Protein AF-A0A9D1RUC2-F1 (afdb_monomer)

Organism: NCBI:txid2838590

Secondary structure (DSSP, 8-state):
-HHHHHHHHHHHHHHHHHHHHHHHHHHHHHHHHHHHHHHHHHHHHHHHHHHHHHHHHTTS--TTTHHHHHHHHHHHHHHHHHHHHHHHHHHH--SS----------------PPP-----

Solvent-accessible surface area (backbone atoms only — not comparable to full-atom values): 7236 Å² total; per-residue (Å²): 117,68,71,62,53,54,51,51,51,53,52,49,50,50,50,52,51,50,53,53,51,50,51,51,50,51,49,51,54,50,52,51,54,49,49,54,54,50,53,54,49,52,54,51,51,52,51,50,50,52,51,52,48,44,72,78,30,47,93,70,48,58,83,93,46,35,70,61,41,52,50,52,52,51,54,51,50,54,51,51,56,49,49,53,50,51,51,49,54,50,66,74,55,78,69,92,69,86,75,77,82,76,78,70,82,76,83,73,79,79,72,81,71,76,81,79,82,81,86,128

Mean predicted aligned error: 14.69 Å

Foldseek 3Di:
DVVVVVVVVVVVVVVVVVVVVVVVVVVVVVVVVVVVVVVVVVVVVVVVVVVVCCVVCLVPH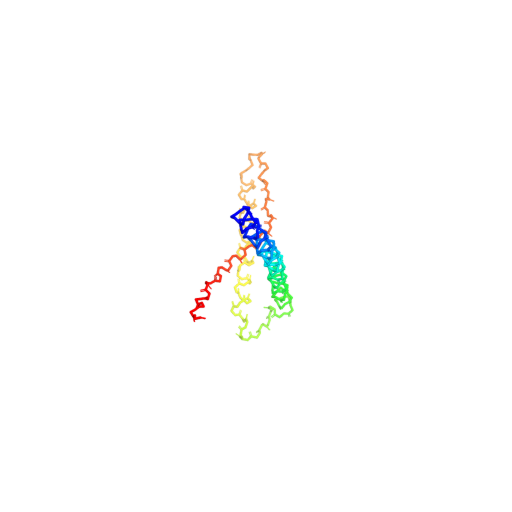DPVCVVVSVVVVVVVVVVVVVVVVVVVVCVVPPDDDPPPPPPPPPVPPPPPDDPDPPDD

Radius of gyration: 28.34 Å; Cα contacts (8 Å, |Δi|>4): 8; chains: 1; bounding box: 64×49×73 Å

Sequence (120 aa):
MAFFDEFKEKAADLAQVGMAKSKQLAEIARLNLINTGEEDTIRKAYQELGRIYYAERGNAPEPAYSALCEKITAARITIEENKDRIAQLRAEGTDGSPVRNETAAEDTVDADLPPEDGSF

Structure (mmCIF, N/CA/C/O backbone):
data_AF-A0A9D1RUC2-F1
#
_entry.id   AF-A0A9D1RUC2-F1
#
loop_
_atom_site.group_PDB
_atom_site.id
_atom_site.type_symbol
_atom_site.label_atom_id
_atom_site.label_alt_id
_atom_site.label_comp_id
_atom_site.label_asym_id
_atom_site.label_entity_id
_atom_site.label_seq_id
_atom_site.pdbx_PDB_ins_code
_atom_site.Cartn_x
_atom_site.Cartn_y
_atom_site.Cartn_z
_atom_site.occupancy
_atom_site.B_iso_or_equiv
_atom_site.auth_seq_id
_atom_site.auth_comp_id
_atom_site.auth_asym_id
_atom_site.auth_atom_id
_atom_site.pdbx_PDB_model_num
ATOM 1 N N . MET A 1 1 ? 43.960 9.167 -44.614 1.00 72.25 1 MET A N 1
ATOM 2 C CA . MET A 1 1 ? 42.495 9.356 -44.525 1.00 72.25 1 MET A CA 1
ATOM 3 C C . MET A 1 1 ? 41.816 8.290 -43.656 1.00 72.25 1 MET A C 1
ATOM 5 O O . MET A 1 1 ? 40.915 8.658 -42.927 1.00 72.25 1 MET A O 1
ATOM 9 N N . ALA A 1 2 ? 42.319 7.048 -43.587 1.00 78.88 2 ALA A N 1
ATOM 10 C CA . ALA A 1 2 ? 41.707 5.949 -42.818 1.00 78.88 2 ALA A CA 1
ATOM 11 C C . ALA A 1 2 ? 41.453 6.184 -41.304 1.00 78.88 2 ALA A C 1
ATOM 13 O O . ALA A 1 2 ? 40.450 5.716 -40.785 1.00 78.88 2 ALA A O 1
ATOM 14 N N . PHE A 1 3 ? 42.308 6.930 -40.590 1.00 79.81 3 PHE A N 1
ATOM 15 C CA . PHE A 1 3 ? 42.136 7.166 -39.141 1.00 79.81 3 PHE A CA 1
ATOM 16 C C . PHE A 1 3 ? 40.892 8.007 -38.796 1.00 79.81 3 PHE A C 1
ATOM 18 O O . PHE A 1 3 ? 40.254 7.793 -37.769 1.00 79.81 3 PHE A O 1
ATOM 25 N N . PHE A 1 4 ? 40.538 8.969 -39.655 1.00 85.81 4 PHE A N 1
ATOM 26 C CA . PHE A 1 4 ? 39.359 9.814 -39.446 1.00 85.81 4 PHE A CA 1
ATOM 27 C C . PHE A 1 4 ? 38.061 9.049 -39.737 1.00 85.81 4 PHE A C 1
ATOM 29 O O . PHE A 1 4 ? 37.076 9.223 -39.021 1.00 85.81 4 PHE A O 1
ATOM 36 N N . ASP A 1 5 ? 38.085 8.165 -40.737 1.00 87.62 5 ASP A N 1
ATOM 37 C CA . ASP A 1 5 ? 36.947 7.308 -41.076 1.00 87.62 5 ASP A CA 1
ATOM 38 C C . ASP A 1 5 ? 36.662 6.286 -39.960 1.00 87.62 5 ASP A C 1
ATOM 40 O O . ASP A 1 5 ? 35.515 6.159 -39.537 1.00 87.62 5 ASP A O 1
ATOM 44 N N . GLU A 1 6 ? 37.698 5.662 -39.384 1.00 84.94 6 GLU A N 1
ATOM 45 C CA . GLU A 1 6 ? 37.550 4.727 -38.254 1.00 84.94 6 GLU A CA 1
ATOM 46 C C . GLU A 1 6 ? 37.041 5.424 -36.975 1.00 84.94 6 GLU A C 1
ATOM 48 O O . GLU A 1 6 ? 36.229 4.876 -36.226 1.00 84.94 6 GLU A O 1
ATOM 53 N N . PHE A 1 7 ? 37.480 6.662 -36.716 1.00 86.75 7 PHE A N 1
ATOM 54 C CA . PHE A 1 7 ? 36.963 7.460 -35.600 1.00 86.75 7 PHE A CA 1
ATOM 55 C C . PHE A 1 7 ? 35.483 7.821 -35.791 1.00 86.75 7 PHE A C 1
ATOM 57 O O . PHE A 1 7 ? 34.701 7.756 -34.842 1.00 86.75 7 PHE A O 1
ATOM 64 N N . LYS A 1 8 ? 35.085 8.176 -37.018 1.00 85.75 8 LYS A N 1
ATOM 65 C CA . LYS A 1 8 ? 33.696 8.501 -37.358 1.00 85.75 8 LYS A CA 1
ATOM 66 C C . LYS A 1 8 ? 32.774 7.289 -37.219 1.00 85.75 8 LYS A C 1
ATOM 68 O O . LYS A 1 8 ? 31.670 7.444 -36.705 1.00 85.75 8 LYS A O 1
ATOM 73 N N . GLU A 1 9 ? 33.224 6.109 -37.635 1.00 89.12 9 GLU A N 1
ATOM 74 C CA . GLU A 1 9 ? 32.482 4.853 -37.483 1.00 89.12 9 GLU A CA 1
ATOM 75 C C . GLU A 1 9 ? 32.271 4.509 -36.001 1.00 89.12 9 GLU A C 1
ATOM 77 O O . GLU A 1 9 ? 31.134 4.351 -35.563 1.00 89.12 9 GLU A O 1
ATOM 82 N N . LYS A 1 10 ? 33.329 4.568 -35.179 1.00 83.81 10 LYS A N 1
ATOM 83 C CA . LYS A 1 10 ? 33.218 4.354 -33.722 1.00 83.81 10 LYS A CA 1
ATOM 84 C C . LYS A 1 10 ? 32.322 5.380 -33.029 1.00 83.81 10 LYS A C 1
ATOM 86 O O . LYS A 1 10 ? 31.591 5.036 -32.101 1.00 83.81 10 LYS A O 1
ATOM 91 N N . ALA A 1 11 ? 32.371 6.642 -33.455 1.00 85.50 11 ALA A N 1
ATOM 92 C CA . ALA A 1 11 ? 31.488 7.679 -32.931 1.00 85.50 11 ALA A CA 1
ATOM 93 C C . ALA A 1 11 ? 30.017 7.421 -33.306 1.00 85.50 11 ALA A C 1
ATOM 95 O O . ALA A 1 11 ? 29.132 7.628 -32.475 1.00 85.50 11 ALA A O 1
ATOM 96 N N . ALA A 1 12 ? 29.756 6.942 -34.527 1.00 85.00 12 ALA A N 1
ATOM 97 C CA . ALA A 1 12 ? 28.418 6.574 -34.983 1.00 85.00 12 ALA A CA 1
ATOM 98 C C . ALA A 1 12 ? 27.871 5.353 -34.226 1.00 85.00 12 ALA A C 1
ATOM 100 O O . ALA A 1 12 ? 26.739 5.404 -33.744 1.00 85.00 12 ALA A O 1
ATOM 101 N N . ASP A 1 13 ? 28.688 4.318 -34.026 1.00 85.00 13 ASP A N 1
ATOM 102 C CA . ASP A 1 13 ? 28.325 3.140 -33.233 1.00 85.00 13 ASP A CA 1
ATOM 103 C C . ASP A 1 13 ? 28.016 3.518 -31.783 1.00 85.00 13 ASP A C 1
ATOM 105 O O . ASP A 1 13 ? 26.999 3.103 -31.223 1.00 85.00 13 ASP A O 1
ATOM 109 N N . LEU A 1 14 ? 28.849 4.368 -31.174 1.00 80.88 14 LEU A N 1
ATOM 110 C CA . LEU A 1 14 ? 28.621 4.847 -29.813 1.00 80.88 14 LEU A CA 1
ATOM 111 C C . LEU A 1 14 ? 27.328 5.666 -29.713 1.00 80.88 14 LEU A C 1
ATOM 113 O O . LEU A 1 14 ? 26.575 5.504 -28.751 1.00 80.88 14 LEU A O 1
ATOM 117 N N . ALA A 1 15 ? 27.038 6.509 -30.707 1.00 82.56 15 ALA A N 1
ATOM 118 C CA . ALA A 1 15 ? 25.791 7.264 -30.768 1.00 82.56 15 ALA A CA 1
ATOM 119 C C . ALA A 1 15 ? 24.576 6.334 -30.915 1.00 82.56 15 ALA A C 1
ATOM 121 O O . ALA A 1 15 ? 23.581 6.507 -30.211 1.00 82.56 15 ALA A O 1
ATOM 122 N N . GLN A 1 16 ? 24.659 5.313 -31.771 1.00 80.75 16 GLN A N 1
ATOM 123 C CA . GLN A 1 16 ? 23.586 4.342 -31.976 1.00 80.75 16 GLN A CA 1
ATOM 124 C C . GLN A 1 16 ? 23.332 3.490 -30.725 1.00 80.75 16 GLN A C 1
ATOM 126 O O . GLN A 1 16 ? 22.181 3.321 -30.318 1.00 80.75 16 GLN A O 1
ATOM 131 N N . VAL A 1 17 ? 24.392 3.018 -30.064 1.00 84.88 17 VAL A N 1
ATOM 132 C CA . VAL A 1 17 ? 24.300 2.302 -28.782 1.00 84.88 17 VAL A CA 1
ATOM 133 C C . VAL A 1 17 ? 23.748 3.217 -27.687 1.00 84.88 17 VAL A C 1
ATOM 135 O O . VAL A 1 17 ? 22.908 2.788 -26.896 1.00 84.88 17 VAL A O 1
ATOM 138 N N . GLY A 1 18 ? 24.162 4.486 -27.656 1.00 82.31 18 GLY A N 1
ATOM 139 C CA . GLY A 1 18 ? 23.638 5.493 -26.733 1.00 82.31 18 GLY A CA 1
ATOM 140 C C . GLY A 1 18 ? 22.136 5.732 -26.912 1.00 82.31 18 GLY A C 1
ATOM 141 O O . GLY A 1 18 ? 21.403 5.765 -25.925 1.00 82.31 18 GLY A O 1
ATOM 142 N N . MET A 1 19 ? 21.663 5.816 -28.159 1.00 83.88 19 MET A N 1
ATOM 143 C CA . MET A 1 19 ? 20.236 5.945 -28.485 1.00 83.88 19 MET A CA 1
ATOM 144 C C . MET A 1 19 ? 19.427 4.692 -28.125 1.00 83.88 19 MET A C 1
ATOM 146 O O . MET A 1 19 ? 18.310 4.795 -27.621 1.00 83.88 19 MET A O 1
ATOM 150 N N . ALA A 1 20 ? 19.972 3.495 -28.356 1.00 84.56 20 ALA A N 1
ATOM 151 C CA . ALA A 1 20 ? 19.303 2.254 -27.972 1.00 84.56 20 ALA A CA 1
ATOM 152 C C . ALA A 1 20 ? 19.170 2.137 -26.443 1.00 84.56 20 ALA A C 1
ATOM 154 O O . ALA A 1 20 ? 18.085 1.846 -25.938 1.00 84.56 20 ALA A O 1
ATOM 155 N N . LYS A 1 21 ? 20.245 2.444 -25.703 1.00 86.25 21 LYS A N 1
ATOM 156 C CA . LYS A 1 21 ? 20.234 2.452 -24.233 1.00 86.25 21 LYS A CA 1
ATOM 157 C C . LYS A 1 21 ? 19.290 3.509 -23.666 1.00 86.25 21 LYS A C 1
ATOM 159 O O . LYS A 1 21 ? 18.585 3.225 -22.703 1.00 86.25 21 LYS A O 1
ATOM 164 N N . SER A 1 22 ? 19.230 4.706 -24.253 1.00 85.00 22 SER A N 1
ATOM 165 C CA . SER A 1 22 ? 18.311 5.748 -23.779 1.00 85.00 22 SER A CA 1
ATOM 166 C C . SER A 1 22 ? 16.847 5.359 -23.988 1.00 85.00 22 SER A C 1
ATOM 168 O O . SER A 1 22 ? 16.033 5.576 -23.092 1.00 85.00 22 SER A O 1
ATOM 170 N N . LYS A 1 23 ? 16.516 4.705 -25.110 1.00 88.62 23 LYS A N 1
ATOM 171 C CA . LYS A 1 23 ? 15.175 4.155 -25.347 1.00 88.62 23 LYS A CA 1
ATOM 172 C C . LYS A 1 23 ? 14.804 3.087 -24.312 1.00 88.62 23 LYS A C 1
ATOM 174 O O . LYS A 1 23 ? 13.704 3.140 -23.773 1.00 88.62 23 LYS A O 1
ATOM 179 N N . GLN A 1 24 ? 15.722 2.169 -24.001 1.00 91.25 24 GLN A N 1
ATOM 180 C CA . GLN A 1 24 ? 15.504 1.144 -22.972 1.00 91.25 24 GLN A CA 1
ATOM 181 C C . GLN A 1 24 ? 15.290 1.758 -21.585 1.00 91.25 24 GLN A C 1
ATOM 183 O O . GLN A 1 24 ? 14.354 1.381 -20.890 1.00 91.25 24 GLN A O 1
ATOM 188 N N . LEU A 1 25 ? 16.109 2.737 -21.188 1.00 92.00 25 LEU A N 1
ATOM 189 C CA . LEU A 1 25 ? 15.952 3.413 -19.897 1.00 92.00 25 LEU A CA 1
ATOM 190 C C . LEU A 1 25 ? 14.642 4.205 -19.810 1.00 92.00 25 LEU A C 1
ATOM 192 O O . LEU A 1 25 ? 14.000 4.202 -18.763 1.00 92.00 25 LEU A O 1
ATOM 196 N N . ALA A 1 26 ? 14.216 4.844 -20.903 1.00 92.50 26 ALA A N 1
ATOM 197 C CA . ALA A 1 26 ? 12.923 5.521 -20.963 1.00 92.50 26 ALA A CA 1
ATOM 198 C C . ALA A 1 26 ? 11.750 4.535 -20.828 1.00 92.50 26 ALA A C 1
ATOM 200 O O . A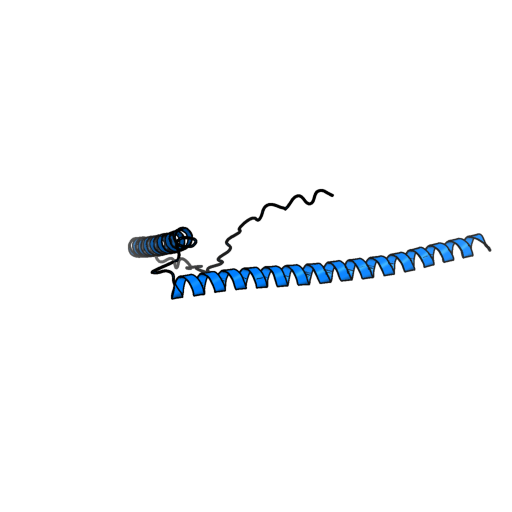LA A 1 26 ? 10.766 4.836 -20.155 1.00 92.50 26 ALA A O 1
ATOM 201 N N . GLU A 1 27 ? 11.858 3.351 -21.435 1.00 93.94 27 GLU A N 1
ATOM 202 C CA . GLU A 1 27 ? 10.855 2.294 -21.309 1.00 93.94 27 GLU A CA 1
ATOM 203 C C . GLU A 1 27 ? 10.813 1.719 -19.888 1.00 93.94 27 GLU A C 1
ATOM 205 O O . GLU A 1 27 ? 9.730 1.609 -19.321 1.00 93.94 27 GLU A O 1
ATOM 210 N N . ILE A 1 28 ? 11.968 1.473 -19.262 1.00 91.81 28 ILE A N 1
ATOM 211 C CA . ILE A 1 28 ? 12.060 1.052 -17.854 1.00 91.81 28 ILE A CA 1
ATOM 212 C C . ILE A 1 28 ? 11.434 2.102 -16.931 1.00 91.81 28 ILE A C 1
ATOM 214 O O . ILE A 1 28 ? 10.610 1.763 -16.087 1.00 91.81 28 ILE A O 1
ATOM 218 N N . ALA A 1 29 ? 11.775 3.382 -17.104 1.00 93.25 29 ALA A N 1
ATOM 219 C CA . ALA A 1 29 ? 11.209 4.457 -16.293 1.00 93.25 29 ALA A CA 1
ATOM 220 C C . ALA A 1 29 ? 9.683 4.546 -16.451 1.00 93.25 29 ALA A C 1
ATOM 222 O O . ALA A 1 29 ? 8.965 4.721 -15.468 1.00 93.25 29 ALA A O 1
ATOM 223 N N . ARG A 1 30 ? 9.178 4.375 -17.679 1.00 94.94 30 ARG A N 1
ATOM 224 C CA . ARG A 1 30 ? 7.739 4.328 -17.949 1.00 94.94 30 ARG A CA 1
ATOM 225 C C . ARG A 1 30 ? 7.072 3.134 -17.268 1.00 94.94 30 ARG A C 1
ATOM 227 O O . ARG A 1 30 ? 6.022 3.315 -16.663 1.00 94.94 30 ARG A O 1
ATOM 234 N N . LEU A 1 31 ? 7.651 1.940 -17.383 1.00 94.19 31 LEU A N 1
ATOM 235 C CA . LEU A 1 31 ? 7.116 0.727 -16.762 1.00 94.19 31 LEU A CA 1
ATOM 236 C C . LEU A 1 31 ? 7.109 0.844 -15.236 1.00 94.19 31 LEU A C 1
ATOM 238 O O . LEU A 1 31 ? 6.097 0.534 -14.623 1.00 94.19 31 LEU A O 1
ATOM 242 N N . ASN A 1 32 ? 8.172 1.381 -14.632 1.00 91.88 32 ASN A N 1
ATOM 243 C CA . ASN A 1 32 ? 8.217 1.629 -13.190 1.00 91.88 32 ASN A CA 1
ATOM 244 C C . ASN A 1 32 ? 7.130 2.612 -12.743 1.00 91.88 32 ASN A C 1
ATOM 246 O O . ASN A 1 32 ? 6.459 2.359 -11.752 1.00 91.88 32 ASN A O 1
ATOM 250 N N . LEU A 1 33 ? 6.909 3.697 -13.493 1.00 92.94 33 LEU A N 1
ATOM 251 C CA . LEU A 1 33 ? 5.839 4.647 -13.177 1.00 92.94 33 LEU A CA 1
ATOM 252 C C . LEU A 1 33 ? 4.452 3.992 -13.240 1.00 92.94 33 LEU A C 1
ATOM 254 O O . LEU A 1 33 ? 3.604 4.271 -12.396 1.00 92.94 33 LEU A O 1
ATOM 258 N N . ILE A 1 34 ? 4.222 3.129 -14.235 1.00 94.50 34 ILE A N 1
ATOM 259 C CA . ILE A 1 34 ? 2.978 2.359 -14.337 1.00 94.50 34 ILE A CA 1
ATOM 260 C C . ILE A 1 34 ? 2.852 1.418 -13.135 1.00 94.50 34 ILE A C 1
ATOM 262 O O . ILE A 1 34 ? 1.815 1.438 -12.483 1.00 94.50 34 ILE A O 1
ATOM 266 N N . ASN A 1 35 ? 3.9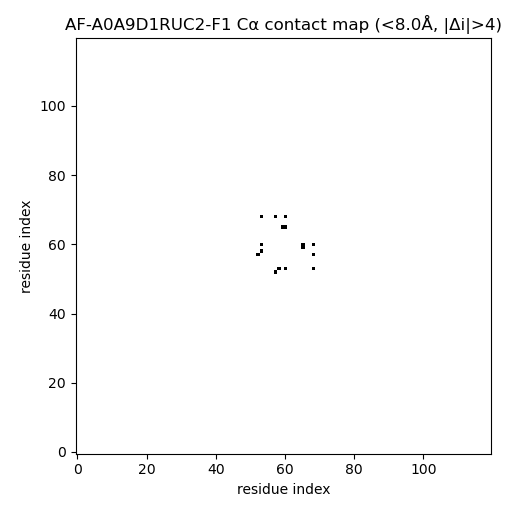04 0.667 -12.795 1.00 93.38 35 ASN A N 1
ATOM 267 C CA . ASN A 1 35 ? 3.900 -0.248 -11.652 1.00 93.38 35 ASN A CA 1
ATOM 268 C C . ASN A 1 35 ? 3.547 0.469 -10.346 1.00 93.38 35 ASN A C 1
ATOM 270 O O . ASN A 1 35 ? 2.665 0.004 -9.637 1.00 93.38 35 ASN A O 1
ATOM 274 N 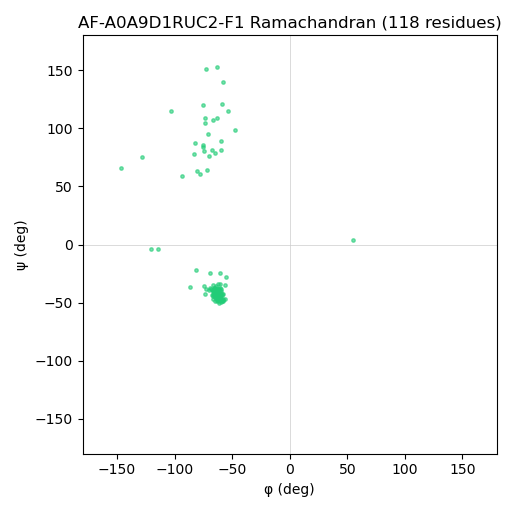N . THR A 1 36 ? 4.148 1.627 -10.060 1.00 91.81 36 THR A N 1
ATOM 275 C CA . THR A 1 36 ? 3.797 2.415 -8.867 1.00 91.81 36 THR A CA 1
ATOM 276 C C . THR A 1 36 ? 2.321 2.833 -8.869 1.00 91.81 36 THR A C 1
ATOM 278 O O . THR A 1 36 ? 1.658 2.792 -7.836 1.00 91.81 36 THR A O 1
ATOM 281 N N . GLY A 1 37 ? 1.766 3.193 -10.032 1.00 94.06 37 GLY A N 1
ATOM 282 C CA . GLY A 1 37 ? 0.336 3.491 -10.157 1.00 94.06 37 GLY A CA 1
ATOM 283 C C . GLY A 1 37 ? -0.567 2.275 -9.906 1.00 94.06 37 GLY A C 1
ATOM 284 O O . GLY A 1 37 ? -1.627 2.400 -9.285 1.00 94.06 37 GLY A O 1
ATOM 285 N N . GLU A 1 38 ? -0.150 1.093 -10.356 1.00 91.75 38 GLU A N 1
ATOM 286 C CA . GLU A 1 38 ? -0.859 -0.164 -10.096 1.00 91.75 38 GLU A CA 1
ATOM 287 C C . GLU A 1 38 ? -0.750 -0.580 -8.620 1.00 91.75 38 GLU A C 1
ATOM 289 O O . GLU A 1 38 ? -1.745 -0.985 -8.024 1.00 91.75 38 GLU A O 1
ATOM 294 N N . GLU A 1 39 ? 0.40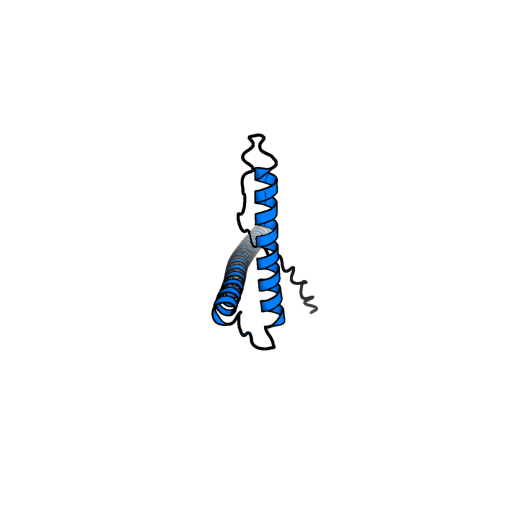9 -0.402 -7.982 1.00 90.50 39 GLU A N 1
ATOM 295 C CA . GLU A 1 39 ? 0.600 -0.626 -6.541 1.00 90.50 39 GLU A CA 1
ATOM 296 C C . GLU A 1 39 ? -0.332 0.259 -5.700 1.00 90.50 39 GLU A C 1
ATOM 298 O O . GLU A 1 39 ? -0.987 -0.225 -4.772 1.00 90.50 39 GLU A O 1
ATOM 303 N N . ASP A 1 40 ? -0.467 1.539 -6.056 1.00 92.00 40 ASP A N 1
ATOM 304 C CA . ASP A 1 40 ? -1.423 2.451 -5.422 1.00 92.00 40 ASP A CA 1
ATOM 305 C C . ASP A 1 40 ? -2.874 2.000 -5.621 1.00 92.00 40 ASP A C 1
ATOM 307 O O . ASP A 1 40 ? -3.704 2.115 -4.712 1.00 92.00 40 ASP A O 1
ATOM 311 N N . THR A 1 41 ? -3.192 1.482 -6.807 1.00 92.94 41 THR A N 1
ATOM 312 C CA . THR A 1 41 ? -4.521 0.949 -7.127 1.00 92.94 41 THR A CA 1
ATOM 313 C C . THR A 1 41 ? -4.827 -0.285 -6.280 1.00 92.94 41 THR A C 1
ATOM 315 O O . THR A 1 41 ? -5.895 -0.358 -5.669 1.00 92.94 41 THR A O 1
ATOM 318 N N . ILE A 1 42 ? -3.871 -1.208 -6.154 1.00 90.56 42 ILE A N 1
ATOM 319 C CA . ILE A 1 42 ? -3.966 -2.390 -5.290 1.00 90.56 42 ILE A CA 1
ATOM 320 C C . ILE A 1 42 ? -4.159 -1.973 -3.828 1.00 90.56 42 ILE A C 1
ATOM 322 O O . ILE A 1 42 ? -5.055 -2.489 -3.156 1.00 90.56 42 ILE A O 1
ATOM 326 N N . ARG A 1 43 ? -3.375 -1.005 -3.333 1.00 91.00 43 ARG A N 1
ATOM 327 C CA . ARG A 1 43 ? -3.491 -0.511 -1.952 1.00 91.00 43 ARG A CA 1
ATOM 328 C C . ARG A 1 43 ? -4.895 0.024 -1.671 1.00 91.00 43 ARG A C 1
ATOM 330 O O . ARG A 1 43 ? -5.502 -0.346 -0.666 1.00 91.00 43 ARG A O 1
ATOM 337 N N . LYS A 1 44 ? -5.437 0.847 -2.573 1.00 92.69 44 LYS A N 1
ATOM 338 C CA . LYS A 1 44 ? -6.803 1.387 -2.459 1.00 92.69 44 LYS A CA 1
ATOM 339 C C . LYS A 1 44 ? -7.858 0.285 -2.494 1.00 92.69 44 LYS A C 1
ATOM 341 O O . LYS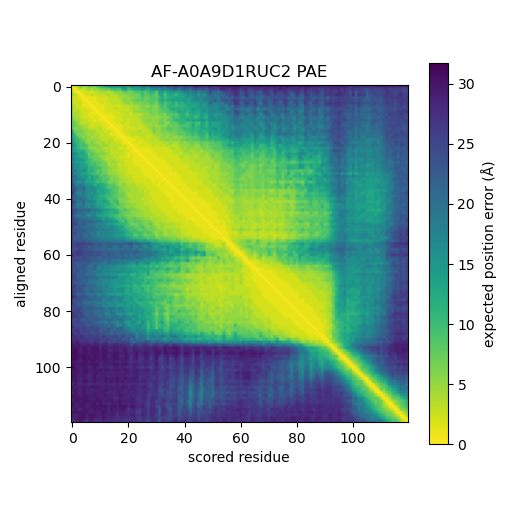 A 1 44 ? -8.767 0.300 -1.669 1.00 92.69 44 LYS A O 1
ATOM 346 N N . ALA A 1 45 ? -7.710 -0.694 -3.385 1.00 88.12 45 ALA A N 1
ATOM 347 C CA . ALA A 1 45 ? -8.627 -1.826 -3.470 1.00 88.12 45 ALA A CA 1
ATOM 348 C C . ALA A 1 45 ? -8.640 -2.655 -2.174 1.00 88.12 45 ALA A C 1
ATOM 350 O O . ALA A 1 45 ? -9.711 -3.029 -1.700 1.00 88.12 45 ALA A O 1
ATOM 351 N N . TYR A 1 46 ? -7.481 -2.894 -1.548 1.00 87.06 46 TYR A N 1
ATOM 352 C CA . TYR A 1 46 ? -7.421 -3.582 -0.254 1.00 87.06 46 TYR A CA 1
ATOM 353 C C . TYR A 1 46 ? -8.073 -2.786 0.880 1.00 87.06 46 TYR A C 1
ATOM 355 O O . TYR A 1 46 ? -8.787 -3.370 1.699 1.00 87.06 46 TYR A O 1
ATOM 363 N N . GLN A 1 47 ? -7.873 -1.467 0.924 1.00 89.00 47 GLN A N 1
ATOM 364 C CA . GLN A 1 47 ? -8.542 -0.603 1.902 1.00 89.00 47 GLN A CA 1
ATOM 365 C C . GLN A 1 47 ? -10.065 -0.640 1.730 1.00 89.00 47 GLN A C 1
ATOM 367 O O . GLN A 1 47 ? -10.803 -0.800 2.704 1.00 89.00 47 GLN A O 1
ATOM 372 N N . GLU A 1 48 ? -10.542 -0.530 0.490 1.00 89.75 48 GLU A N 1
ATOM 373 C CA . GLU A 1 48 ? -11.966 -0.583 0.177 1.00 89.75 48 GLU A CA 1
ATOM 374 C C . GLU A 1 48 ? -12.567 -1.950 0.523 1.00 89.75 48 GLU A C 1
ATOM 376 O O . GLU A 1 48 ? -13.609 -2.010 1.177 1.00 89.75 48 GLU A O 1
ATOM 381 N N . LEU A 1 49 ? -11.868 -3.042 0.198 1.00 86.50 49 LEU A N 1
ATOM 382 C CA . LEU A 1 49 ? -12.275 -4.398 0.559 1.00 86.50 49 LEU A CA 1
ATOM 383 C C . LEU A 1 49 ? -12.409 -4.562 2.077 1.00 86.50 49 LEU A C 1
ATOM 385 O O . LEU A 1 49 ? -13.435 -5.044 2.553 1.00 86.50 49 LEU A O 1
ATOM 389 N N . GLY A 1 50 ? -11.404 -4.132 2.846 1.00 87.69 50 GLY A N 1
ATOM 390 C CA . GLY A 1 50 ? -11.442 -4.192 4.308 1.00 87.69 50 GLY A CA 1
ATOM 391 C C . GLY A 1 50 ? -12.576 -3.351 4.896 1.00 87.69 50 GLY A C 1
ATOM 392 O O . GLY A 1 50 ? -13.250 -3.779 5.836 1.00 87.69 50 GLY A O 1
ATOM 393 N N . ARG A 1 51 ? -12.846 -2.181 4.307 1.00 86.88 51 ARG A N 1
ATOM 394 C CA . ARG A 1 51 ? -13.947 -1.303 4.713 1.00 86.88 51 ARG A CA 1
ATOM 395 C C . ARG A 1 51 ? -15.315 -1.928 4.442 1.00 86.88 51 ARG A C 1
ATOM 397 O O . ARG A 1 51 ? -16.165 -1.893 5.330 1.00 86.88 51 ARG A O 1
ATOM 404 N N . ILE A 1 52 ? -15.527 -2.488 3.250 1.00 88.25 52 ILE A N 1
ATOM 405 C CA . ILE A 1 52 ? -16.769 -3.188 2.889 1.00 88.25 52 ILE A CA 1
ATOM 406 C C . ILE A 1 52 ? -16.955 -4.403 3.801 1.00 88.25 52 ILE A C 1
ATOM 408 O O . ILE A 1 52 ? -18.012 -4.557 4.411 1.00 88.25 52 ILE A O 1
ATOM 412 N N . TYR A 1 53 ? -15.903 -5.206 3.985 1.00 85.06 53 TYR A N 1
ATOM 413 C CA . TYR A 1 53 ? -15.937 -6.371 4.864 1.00 85.06 53 TYR A CA 1
ATOM 414 C C . TYR A 1 53 ? -16.309 -5.990 6.300 1.00 85.06 53 TYR A C 1
ATOM 416 O O . TYR A 1 53 ? -17.220 -6.577 6.879 1.00 85.06 53 TYR A O 1
ATOM 424 N N . TYR A 1 54 ? -15.668 -4.972 6.877 1.00 85.62 54 TYR A N 1
ATOM 425 C CA . TYR A 1 54 ? -16.002 -4.512 8.224 1.00 85.62 54 TYR A CA 1
ATOM 426 C C . TYR A 1 54 ? -17.436 -3.955 8.306 1.00 85.62 54 TYR A C 1
ATOM 428 O O . TYR A 1 54 ? -18.117 -4.168 9.307 1.00 85.62 54 TYR A O 1
ATOM 436 N N . ALA A 1 55 ? -17.933 -3.278 7.267 1.00 83.00 55 ALA A N 1
ATOM 437 C CA . ALA A 1 55 ? -19.303 -2.765 7.244 1.00 83.00 55 ALA A CA 1
ATOM 438 C C . ALA A 1 55 ? -20.362 -3.884 7.224 1.00 83.00 55 ALA A C 1
ATOM 440 O O . ALA A 1 55 ? -21.379 -3.771 7.904 1.00 83.00 55 ALA A O 1
ATOM 441 N N . GLU A 1 56 ? -20.123 -4.964 6.478 1.00 81.06 56 GLU A N 1
ATOM 442 C CA . GLU A 1 56 ? -21.075 -6.074 6.337 1.00 81.06 56 GLU A CA 1
ATOM 443 C C . GLU A 1 56 ? -20.934 -7.138 7.435 1.00 81.06 56 GLU A C 1
ATOM 445 O O . GLU A 1 56 ? -21.925 -7.717 7.883 1.00 81.06 56 GLU A O 1
ATOM 450 N N . ARG A 1 57 ? -19.699 -7.417 7.865 1.00 77.50 57 ARG A N 1
ATOM 451 C CA . ARG A 1 57 ? -19.340 -8.549 8.734 1.00 77.50 57 ARG A CA 1
ATOM 452 C C . ARG A 1 57 ? -18.699 -8.135 10.054 1.00 77.50 57 ARG A C 1
ATOM 454 O O . ARG A 1 57 ? -18.475 -9.001 10.890 1.00 77.50 57 ARG A O 1
ATOM 461 N N . GLY A 1 58 ? -18.444 -6.850 10.302 1.00 73.25 58 GLY A N 1
ATOM 462 C CA . GLY A 1 58 ? -17.743 -6.390 11.510 1.00 73.25 58 GLY A CA 1
ATOM 463 C C . GLY A 1 58 ? -18.436 -6.741 12.833 1.00 73.25 58 GLY A C 1
ATOM 464 O O . GLY A 1 58 ? -17.760 -6.883 13.845 1.00 73.25 58 GLY A O 1
ATOM 465 N N . ASN A 1 59 ? -19.759 -6.952 12.825 1.00 69.50 59 ASN A N 1
ATOM 466 C CA . ASN A 1 59 ? -20.523 -7.383 14.007 1.00 69.50 59 ASN A CA 1
ATOM 467 C C . ASN A 1 59 ? -20.455 -8.898 14.276 1.00 69.50 59 ASN A C 1
ATOM 469 O O . ASN A 1 59 ? -20.726 -9.329 15.394 1.00 69.50 59 ASN A O 1
ATOM 473 N N . ALA A 1 60 ? -20.138 -9.706 13.263 1.00 76.44 60 ALA A N 1
ATOM 474 C CA . ALA A 1 60 ? -19.993 -11.157 13.377 1.00 76.44 60 ALA A CA 1
ATOM 475 C C . ALA A 1 60 ? -18.908 -11.655 12.403 1.00 76.44 60 ALA A C 1
ATOM 477 O O . ALA A 1 60 ? -19.221 -12.336 11.418 1.00 76.44 60 ALA A O 1
ATOM 478 N N . PRO A 1 61 ? -17.640 -11.269 12.633 1.00 80.94 61 PRO A N 1
ATOM 479 C CA . PRO A 1 61 ? -16.549 -11.644 11.754 1.00 80.94 61 PRO A CA 1
ATOM 480 C C . PRO A 1 61 ? -16.213 -13.123 11.927 1.00 80.94 61 PRO A C 1
ATOM 482 O O . PRO A 1 61 ? -16.357 -13.703 13.005 1.00 80.94 61 PRO A O 1
ATOM 485 N N . GLU A 1 62 ? -15.719 -13.738 10.861 1.00 83.69 62 GLU A N 1
ATOM 486 C CA . GLU A 1 62 ? -15.171 -15.089 10.939 1.00 83.69 62 GLU A CA 1
ATOM 487 C C . GLU A 1 62 ? -13.939 -15.106 11.867 1.00 83.69 62 GLU A C 1
ATOM 489 O O . GLU A 1 62 ? -13.237 -14.092 11.967 1.00 83.69 62 GLU A O 1
ATOM 494 N N . PRO A 1 63 ? -13.614 -16.240 12.524 1.00 83.31 63 PRO A N 1
ATOM 495 C CA . PRO A 1 63 ? -12.530 -16.300 13.512 1.00 83.31 63 PRO A CA 1
ATOM 496 C C . PRO A 1 63 ? -11.163 -15.832 12.994 1.00 83.31 63 PRO A C 1
ATOM 498 O O . PRO A 1 63 ? -10.355 -15.329 13.766 1.00 83.31 63 PRO A O 1
ATOM 501 N N . ALA A 1 64 ? -10.901 -15.967 11.690 1.00 84.12 64 ALA A N 1
ATOM 502 C CA . ALA A 1 64 ? -9.663 -15.503 11.064 1.00 84.12 64 ALA A CA 1
ATOM 503 C C . ALA A 1 64 ? -9.539 -13.966 11.022 1.00 84.12 64 ALA A C 1
ATOM 505 O O . ALA A 1 64 ? -8.430 -13.438 10.984 1.00 84.12 64 ALA A O 1
ATOM 506 N N . TYR A 1 65 ? -10.665 -13.248 11.052 1.00 81.19 65 TYR A N 1
ATOM 507 C CA . TYR A 1 65 ? -10.730 -11.792 10.900 1.00 81.19 65 TYR A CA 1
ATOM 508 C C . TYR A 1 65 ? -11.206 -11.068 12.167 1.00 81.19 65 TYR A C 1
ATOM 510 O O . TYR A 1 65 ? -11.212 -9.835 12.193 1.00 81.19 65 TYR A O 1
ATOM 518 N N . SER A 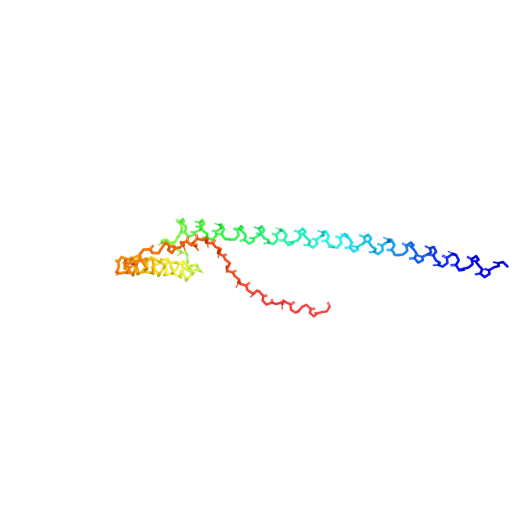1 66 ? -11.580 -11.800 13.223 1.00 82.75 66 SER A N 1
ATOM 519 C CA . SER A 1 66 ? -12.104 -11.231 14.471 1.00 82.75 66 SER A CA 1
ATOM 520 C C . SER A 1 66 ? -11.127 -10.255 15.122 1.00 82.75 66 SER A C 1
ATOM 522 O O . SER A 1 66 ? -11.498 -9.118 15.389 1.00 82.75 66 SER A O 1
ATOM 524 N N . ALA A 1 67 ? -9.855 -10.637 15.257 1.00 85.25 67 ALA A N 1
ATOM 525 C CA . ALA A 1 67 ? -8.828 -9.790 15.862 1.00 85.25 67 ALA A CA 1
ATOM 526 C C . ALA A 1 67 ? -8.591 -8.482 15.082 1.00 85.25 67 ALA A C 1
ATOM 528 O O . ALA A 1 67 ? -8.289 -7.449 15.677 1.00 85.25 67 ALA A O 1
ATOM 529 N N . LEU A 1 68 ? -8.716 -8.506 13.749 1.00 85.94 68 LEU A N 1
ATOM 530 C CA . LEU A 1 68 ? -8.596 -7.299 12.925 1.00 85.94 68 LEU A CA 1
ATOM 531 C C . LEU A 1 68 ? -9.828 -6.402 13.076 1.00 85.94 68 LEU A C 1
ATOM 533 O O . LEU A 1 68 ? -9.680 -5.194 13.243 1.00 85.94 68 LEU A O 1
ATOM 537 N N . CYS A 1 69 ? -11.030 -6.983 13.087 1.00 86.12 69 CYS A N 1
ATOM 538 C CA . CYS A 1 69 ? -12.261 -6.226 13.308 1.00 86.12 69 CYS A CA 1
ATOM 539 C C . CYS A 1 69 ? -12.287 -5.598 14.708 1.00 86.12 69 CYS A C 1
ATOM 541 O O . CYS A 1 69 ? -12.571 -4.413 14.830 1.00 86.12 69 CYS A O 1
ATOM 543 N N . GLU A 1 70 ? -11.906 -6.333 15.754 1.00 86.31 70 GLU A N 1
ATOM 544 C CA . GLU A 1 70 ? -11.811 -5.809 17.123 1.00 86.31 70 GLU A CA 1
ATOM 545 C C . GLU A 1 70 ? -10.834 -4.633 17.228 1.00 86.31 70 GLU A C 1
ATOM 547 O O . GLU A 1 70 ? -11.162 -3.622 17.848 1.00 86.31 70 GLU A O 1
ATOM 552 N N . LYS A 1 71 ? -9.667 -4.716 16.573 1.00 89.56 71 LYS A N 1
ATOM 553 C CA . LYS A 1 71 ? -8.713 -3.597 16.502 1.00 89.56 71 LYS A CA 1
ATOM 554 C C . LYS A 1 71 ? -9.323 -2.365 15.835 1.00 89.56 71 LYS A C 1
ATOM 556 O O . LYS A 1 71 ? -9.149 -1.261 16.348 1.00 89.56 71 LYS A O 1
ATOM 561 N N . ILE A 1 72 ? -10.047 -2.542 14.727 1.00 87.12 72 ILE A N 1
ATOM 562 C CA . ILE A 1 72 ? -10.740 -1.442 14.039 1.00 87.12 72 ILE A CA 1
ATOM 563 C C . ILE A 1 72 ? -11.799 -0.827 14.963 1.00 87.12 72 ILE A C 1
ATOM 565 O O . ILE A 1 72 ? -11.853 0.396 15.098 1.00 87.12 72 ILE A O 1
ATOM 569 N N . THR A 1 73 ? -12.606 -1.645 15.642 1.00 86.12 73 THR A N 1
ATOM 570 C CA . THR A 1 73 ? -13.614 -1.172 16.603 1.00 86.12 73 THR A CA 1
ATOM 571 C C . THR A 1 73 ? -12.975 -0.380 17.740 1.00 86.12 73 THR A C 1
ATOM 573 O O . THR A 1 73 ? -13.407 0.735 18.027 1.00 86.12 73 THR A O 1
ATOM 576 N N . ALA A 1 74 ? -11.924 -0.922 18.360 1.00 89.12 74 ALA A N 1
ATOM 577 C CA . ALA A 1 74 ? -11.216 -0.274 19.458 1.00 89.12 74 ALA A CA 1
ATOM 578 C C . ALA A 1 74 ? -10.621 1.074 19.026 1.00 89.12 74 ALA A C 1
ATOM 580 O O . ALA A 1 74 ? -10.832 2.081 19.696 1.00 89.12 74 ALA A O 1
ATOM 581 N N . ALA A 1 75 ? -9.961 1.122 17.863 1.00 89.69 75 ALA A N 1
ATOM 582 C CA . ALA A 1 75 ? -9.425 2.363 17.312 1.00 89.69 75 ALA A CA 1
ATOM 583 C C . ALA A 1 75 ? -10.526 3.406 17.060 1.00 89.69 75 ALA A C 1
ATOM 585 O O . ALA A 1 75 ? -10.334 4.585 17.353 1.00 89.69 75 ALA A O 1
ATOM 586 N N . ARG A 1 76 ? -11.702 2.988 16.569 1.00 86.25 76 ARG A N 1
ATOM 587 C CA . ARG A 1 76 ? -12.847 3.891 16.371 1.00 86.25 76 ARG A CA 1
ATOM 588 C C . ARG A 1 76 ? -13.363 4.477 17.684 1.00 86.25 76 ARG A C 1
ATOM 590 O O . ARG A 1 76 ? -13.623 5.676 17.714 1.00 86.25 76 ARG A O 1
ATOM 597 N N . ILE A 1 77 ? -13.457 3.668 18.741 1.00 90.31 77 ILE A N 1
ATOM 598 C CA . ILE A 1 77 ? -13.843 4.135 20.082 1.00 90.31 77 ILE A CA 1
ATOM 599 C C . ILE A 1 77 ? -12.819 5.155 20.591 1.00 90.31 77 ILE A C 1
ATOM 601 O O . ILE A 1 77 ? -13.192 6.262 20.962 1.00 90.31 77 ILE A O 1
ATOM 605 N N . THR A 1 78 ? -11.522 4.848 20.512 1.00 91.00 78 THR A N 1
ATOM 606 C CA . THR A 1 78 ? -10.463 5.780 20.932 1.00 91.00 78 THR A CA 1
ATOM 607 C C . THR A 1 78 ? -10.481 7.091 20.138 1.00 91.00 78 THR A C 1
ATOM 609 O O . THR A 1 78 ? -10.240 8.157 20.701 1.00 91.00 78 THR A O 1
ATOM 612 N N . ILE A 1 79 ? -10.775 7.056 18.832 1.00 91.81 79 ILE A N 1
ATOM 613 C CA . ILE A 1 79 ? -10.936 8.275 18.022 1.00 91.81 79 ILE A CA 1
ATOM 614 C C . ILE A 1 79 ? -12.105 9.120 18.536 1.00 91.81 79 ILE A C 1
ATOM 616 O O . ILE A 1 79 ? -11.982 10.343 18.590 1.00 91.81 79 ILE A O 1
ATOM 620 N N . GLU A 1 80 ? -13.228 8.496 18.884 1.00 90.00 80 GLU A N 1
ATOM 621 C CA . GLU A 1 80 ? -14.404 9.183 19.421 1.00 90.00 80 GLU A CA 1
ATOM 622 C C . GLU A 1 80 ? -14.103 9.815 20.786 1.00 90.00 80 GLU A C 1
ATOM 624 O O . GLU A 1 80 ? -14.266 11.023 20.943 1.00 90.00 80 GLU A O 1
ATOM 629 N N . GLU A 1 81 ? -13.503 9.060 21.707 1.00 91.25 81 GLU A N 1
ATOM 630 C CA . GLU A 1 81 ? -13.060 9.564 23.014 1.00 91.25 81 GLU A CA 1
ATOM 631 C C . GLU A 1 81 ? -12.072 10.736 22.882 1.00 91.25 81 GLU A C 1
ATOM 633 O O . GLU A 1 81 ? -12.178 11.748 23.582 1.00 91.25 81 GLU A O 1
ATOM 638 N N . ASN A 1 82 ? -11.116 10.638 21.953 1.00 91.12 82 ASN A N 1
ATOM 639 C CA . ASN A 1 82 ? -10.161 11.712 21.692 1.00 91.12 82 ASN A CA 1
ATOM 640 C C . ASN A 1 82 ? -10.842 12.952 21.103 1.00 91.12 82 ASN A C 1
ATOM 642 O O . ASN A 1 82 ? -10.494 14.072 21.481 1.00 91.12 82 ASN A O 1
ATOM 646 N N . LYS A 1 83 ? -11.812 12.783 20.198 1.00 90.38 83 LYS A N 1
ATOM 647 C CA . LYS A 1 83 ? -12.594 13.898 19.643 1.00 90.38 83 LYS A CA 1
ATOM 648 C C . LYS A 1 83 ? -13.407 14.599 20.723 1.00 90.38 83 LYS A C 1
ATOM 650 O O . LYS A 1 83 ? -13.388 15.829 20.770 1.00 90.38 83 LYS A O 1
ATOM 655 N N . ASP A 1 84 ? -14.041 13.843 21.610 1.00 90.19 84 ASP A N 1
ATOM 656 C CA . ASP A 1 84 ? -14.805 14.389 22.731 1.00 90.19 84 ASP A CA 1
ATOM 657 C C . ASP A 1 84 ? -13.900 15.158 23.692 1.00 90.19 84 ASP A C 1
ATOM 659 O O . ASP A 1 84 ? -14.209 16.288 24.078 1.00 90.19 84 ASP A O 1
ATOM 663 N N . ARG A 1 85 ? -12.723 14.610 24.010 1.00 89.00 85 ARG A N 1
ATOM 664 C CA . ARG A 1 85 ? -11.726 15.297 24.837 1.00 89.00 85 ARG A CA 1
ATOM 665 C C . ARG A 1 85 ? -11.206 16.574 24.176 1.00 89.00 85 ARG A C 1
ATOM 667 O O . ARG A 1 85 ? -11.059 17.590 24.850 1.00 89.00 85 ARG A O 1
ATOM 674 N N . ILE A 1 86 ? -10.956 16.555 22.865 1.00 91.19 86 ILE A N 1
ATOM 675 C CA . ILE A 1 86 ? -10.591 17.758 22.102 1.00 91.19 86 ILE A CA 1
ATOM 676 C C . ILE A 1 86 ? -11.720 18.795 22.176 1.00 91.19 86 ILE A C 1
ATOM 678 O O . ILE A 1 86 ? -11.441 19.974 22.380 1.00 91.19 86 ILE A O 1
ATOM 682 N N . ALA A 1 87 ? -12.983 18.388 22.032 1.00 88.25 87 ALA A N 1
ATOM 683 C CA . ALA A 1 87 ? -14.127 19.292 22.111 1.00 88.25 87 ALA A CA 1
ATOM 684 C C . ALA A 1 87 ? -14.279 19.919 23.509 1.00 88.25 87 ALA A C 1
ATOM 686 O O . ALA A 1 87 ? -14.503 21.125 23.611 1.00 88.25 87 ALA A O 1
ATOM 687 N N . GLN A 1 88 ? -14.085 19.136 24.574 1.00 84.62 88 GLN A N 1
ATOM 688 C CA . GLN A 1 88 ? -14.083 19.625 25.957 1.00 84.62 88 GLN A CA 1
ATOM 689 C C . GLN A 1 88 ? -12.960 20.643 26.188 1.00 84.62 88 GLN A C 1
ATOM 691 O O . GLN A 1 88 ? -13.233 21.763 26.611 1.00 84.62 88 GLN A O 1
ATOM 696 N N . LEU A 1 89 ? -11.723 20.318 25.794 1.00 86.19 89 LEU A N 1
ATOM 697 C CA . LEU A 1 89 ? -10.581 21.235 25.911 1.00 86.19 89 LEU A CA 1
ATOM 698 C C . LEU A 1 89 ? -10.785 22.535 25.117 1.00 86.19 89 LEU A C 1
ATOM 700 O O . LEU A 1 89 ? -10.350 23.601 25.545 1.00 86.19 89 LEU A O 1
ATOM 704 N N . ARG A 1 90 ? -11.468 22.470 23.967 1.00 83.44 90 ARG A N 1
ATOM 705 C CA . ARG A 1 90 ? -11.849 23.654 23.180 1.00 83.44 90 ARG A CA 1
ATOM 706 C C . ARG A 1 90 ? -12.897 24.519 23.872 1.00 83.44 90 ARG A C 1
ATOM 708 O O . ARG A 1 90 ? -12.827 25.736 23.757 1.00 83.44 90 ARG A O 1
ATOM 715 N N . ALA A 1 91 ? -13.862 23.906 24.552 1.00 78.19 91 ALA A N 1
ATOM 716 C CA . ALA A 1 91 ? -14.902 24.622 25.286 1.00 78.19 91 ALA A CA 1
ATOM 717 C C . ALA A 1 91 ? -14.354 25.263 26.573 1.00 78.19 91 ALA A C 1
ATOM 719 O O . ALA A 1 91 ? -14.707 26.395 26.899 1.00 78.19 91 ALA A O 1
ATOM 720 N N . GLU A 1 92 ? -13.452 24.566 27.269 1.00 75.19 92 GLU A N 1
ATOM 721 C CA . GLU A 1 92 ? -12.748 25.060 28.458 1.00 75.19 92 GLU A CA 1
ATOM 722 C C . GLU A 1 92 ? -11.750 26.180 28.111 1.00 75.19 92 GLU A C 1
ATOM 724 O O . GLU A 1 92 ? -11.624 27.157 28.847 1.00 75.19 92 GLU A O 1
ATOM 729 N N . GLY A 1 93 ? -11.079 26.075 26.961 1.00 61.81 93 GLY A N 1
ATOM 730 C CA . GLY A 1 93 ? -10.138 27.059 26.431 1.00 61.81 93 GLY A CA 1
ATOM 731 C C . GLY A 1 93 ? -10.780 28.062 25.474 1.00 61.81 93 GLY A C 1
ATOM 732 O O . GLY A 1 93 ? -10.353 28.173 24.324 1.00 61.81 93 GLY A O 1
ATOM 733 N N . THR A 1 94 ? -11.789 28.815 25.920 1.00 52.09 94 THR A N 1
ATOM 734 C CA . THR A 1 94 ? -12.267 29.976 25.149 1.00 52.09 94 THR A CA 1
ATOM 735 C C . THR A 1 94 ? -11.271 31.135 25.279 1.00 52.09 94 THR A C 1
ATOM 737 O O . THR A 1 94 ? -11.484 32.070 26.043 1.00 52.09 94 THR A O 1
ATOM 740 N N . ASP A 1 95 ? -10.195 31.076 24.493 1.00 50.03 95 ASP A N 1
ATOM 741 C CA . ASP A 1 95 ? -9.481 32.260 24.005 1.00 50.03 95 ASP A CA 1
ATOM 742 C C . ASP A 1 95 ? -9.332 32.162 22.476 1.00 50.03 95 ASP A C 1
ATOM 744 O O . ASP A 1 95 ? -8.308 31.750 21.927 1.00 50.03 95 ASP A O 1
ATOM 748 N N . GLY A 1 96 ? -10.454 32.420 21.793 1.00 51.69 96 GLY A N 1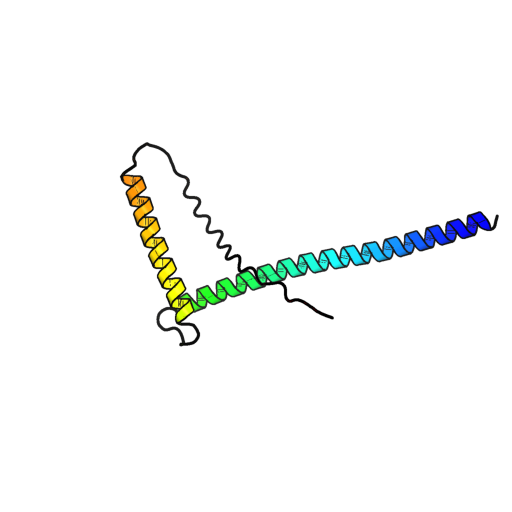
ATOM 749 C CA . GLY A 1 96 ? -10.550 33.053 20.468 1.00 51.69 96 GLY A CA 1
ATOM 750 C C . GLY A 1 96 ? -9.785 32.498 19.258 1.00 51.69 96 GLY A C 1
ATOM 751 O O . GLY A 1 96 ? -9.853 33.114 18.197 1.00 51.69 96 GLY A O 1
ATOM 752 N N . SER A 1 97 ? -9.072 31.379 19.351 1.00 49.66 97 SER A N 1
ATOM 753 C CA . SER A 1 97 ? -8.178 30.920 18.282 1.00 49.66 97 SER A CA 1
ATOM 754 C C . SER A 1 97 ? -8.818 29.776 17.487 1.00 49.66 97 SER A C 1
ATOM 756 O O . SER A 1 97 ? -9.021 28.695 18.047 1.00 49.66 97 SER A O 1
ATOM 758 N N . PRO A 1 98 ? -9.128 29.944 16.185 1.00 48.97 98 PRO A N 1
ATOM 759 C CA . PRO A 1 98 ? -9.634 28.854 15.364 1.00 48.97 98 PRO A CA 1
ATOM 760 C C . PRO A 1 98 ? -8.495 27.865 15.123 1.00 48.97 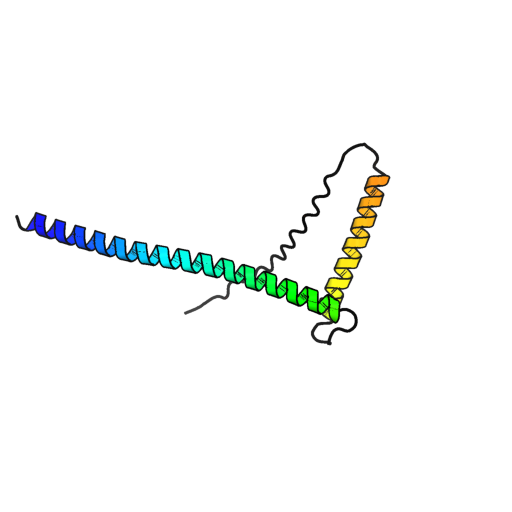98 PRO A C 1
ATOM 762 O O . PRO A 1 98 ? -7.685 28.022 14.210 1.00 48.97 98 PRO A O 1
ATOM 765 N N . VAL A 1 99 ? -8.412 26.828 15.950 1.00 56.44 99 VAL A N 1
ATOM 766 C CA . VAL A 1 99 ? -7.559 25.682 15.648 1.00 56.44 99 VAL A CA 1
ATOM 767 C C . VAL A 1 99 ? -8.173 25.007 14.431 1.00 56.44 99 VAL A C 1
ATOM 769 O O . VAL A 1 99 ? -9.245 24.402 14.511 1.00 56.44 99 VAL A O 1
ATOM 772 N N . ARG A 1 100 ? -7.504 25.162 13.289 1.00 55.00 100 ARG A N 1
ATOM 773 C CA . ARG A 1 100 ? -7.845 24.458 12.059 1.00 55.00 100 ARG A CA 1
ATOM 774 C C . ARG A 1 100 ? -7.897 22.969 12.368 1.00 55.00 100 ARG A C 1
ATOM 776 O O . ARG A 1 100 ? -6.900 22.368 12.753 1.00 55.00 100 ARG A O 1
ATOM 783 N N . ASN A 1 101 ? -9.088 22.397 12.247 1.00 53.44 101 ASN A N 1
ATOM 784 C CA . ASN A 1 101 ? -9.258 20.960 12.260 1.00 53.44 101 ASN A CA 1
ATOM 785 C C . ASN A 1 101 ? -8.785 20.434 10.902 1.00 53.44 101 ASN A C 1
ATOM 787 O O . ASN A 1 101 ? -9.584 20.257 9.987 1.00 53.44 101 ASN A O 1
ATOM 791 N N . GLU A 1 102 ? -7.481 20.227 10.757 1.00 52.62 102 GLU A N 1
ATOM 792 C CA . GLU A 1 102 ? -6.918 19.449 9.656 1.00 52.62 102 GLU A CA 1
ATOM 793 C C . GLU A 1 102 ? -7.108 17.960 9.971 1.00 52.62 102 GLU A C 1
ATOM 795 O O . GLU A 1 102 ? -6.165 17.192 10.076 1.00 52.62 102 GLU A O 1
ATOM 800 N N . THR A 1 103 ? -8.361 17.517 10.110 1.00 47.00 103 THR A N 1
ATOM 801 C CA . THR A 1 103 ? -8.691 16.116 9.831 1.00 47.00 103 THR A CA 1
ATOM 802 C C . THR A 1 103 ? -8.832 15.973 8.322 1.00 47.00 103 THR A C 1
ATOM 804 O O . THR A 1 103 ? -9.916 15.696 7.810 1.00 47.00 103 THR A O 1
ATOM 807 N N . ALA A 1 104 ? -7.737 16.208 7.602 1.00 42.28 104 ALA A N 1
ATOM 808 C CA . ALA A 1 104 ? -7.492 15.439 6.403 1.00 42.28 104 ALA A CA 1
ATOM 809 C C . ALA A 1 104 ? -7.084 14.065 6.930 1.00 42.28 104 ALA A C 1
ATOM 811 O O . ALA A 1 104 ? -6.019 13.909 7.520 1.00 42.28 104 ALA A O 1
ATOM 812 N N . ALA A 1 105 ? -7.995 13.099 6.841 1.00 46.78 105 ALA A N 1
ATOM 813 C CA . ALA A 1 105 ? -7.645 11.702 7.008 1.00 46.78 105 ALA A CA 1
ATOM 814 C C . ALA A 1 105 ? -6.704 11.327 5.855 1.00 46.78 105 ALA A C 1
ATOM 816 O O . ALA A 1 105 ? -7.131 10.763 4.852 1.00 46.78 105 ALA A O 1
ATOM 817 N N . GLU A 1 106 ? -5.436 11.707 5.964 1.00 41.84 106 GLU A N 1
ATOM 818 C CA . GLU A 1 106 ? -4.365 11.009 5.278 1.00 41.84 106 GLU A CA 1
ATOM 819 C C . GLU A 1 106 ? -4.170 9.721 6.076 1.00 41.84 106 GLU A C 1
ATOM 821 O O . GLU A 1 106 ? -3.426 9.656 7.049 1.00 41.84 106 GLU A O 1
ATOM 826 N N . ASP A 1 107 ? -4.974 8.716 5.723 1.00 44.69 107 ASP A N 1
ATOM 827 C CA . ASP A 1 107 ? -4.855 7.341 6.200 1.00 44.69 107 ASP A CA 1
ATOM 828 C C . ASP A 1 107 ? -3.619 6.717 5.534 1.00 44.69 107 ASP A C 1
ATOM 830 O O . ASP A 1 107 ? -3.699 5.834 4.680 1.00 44.69 107 ASP A O 1
ATOM 834 N N . THR A 1 108 ? -2.445 7.265 5.851 1.00 46.28 108 THR A N 1
ATOM 835 C CA . THR A 1 108 ? -1.160 6.662 5.521 1.00 46.28 108 THR A CA 1
ATOM 836 C C . THR A 1 108 ? -0.867 5.636 6.602 1.00 46.28 108 THR A C 1
ATOM 838 O O . THR A 1 108 ? -0.079 5.860 7.521 1.00 46.28 108 THR A O 1
ATOM 841 N N . VAL A 1 109 ? -1.524 4.480 6.503 1.00 46.12 109 VAL A N 1
ATOM 842 C CA . VAL A 1 109 ? -0.934 3.251 7.033 1.00 46.12 109 VAL A CA 1
ATOM 843 C C . VAL A 1 109 ? 0.283 2.927 6.167 1.00 46.12 109 VAL A C 1
ATOM 845 O O . VAL A 1 109 ? 0.216 2.137 5.227 1.00 46.12 109 VAL A O 1
ATOM 848 N N . ASP A 1 110 ? 1.393 3.599 6.476 1.00 46.78 110 ASP A N 1
ATOM 849 C CA . ASP A 1 110 ? 2.750 3.169 6.151 1.00 46.78 110 ASP A CA 1
ATOM 850 C C . ASP A 1 110 ? 2.974 1.808 6.823 1.00 46.78 110 ASP A C 1
ATOM 852 O O . ASP A 1 110 ? 3.506 1.687 7.926 1.00 46.78 110 ASP A O 1
ATOM 856 N N . ALA A 1 111 ? 2.483 0.757 6.174 1.00 47.75 111 ALA A N 1
ATOM 857 C CA . ALA A 1 111 ? 2.996 -0.580 6.379 1.00 47.75 111 ALA A CA 1
ATOM 858 C C . ALA A 1 111 ? 4.239 -0.692 5.495 1.00 47.75 111 ALA A C 1
ATOM 860 O O . ALA A 1 111 ? 4.153 -1.088 4.334 1.00 47.75 111 ALA A O 1
ATOM 861 N N . ASP A 1 112 ? 5.366 -0.271 6.066 1.00 44.62 112 ASP A N 1
ATOM 862 C CA . ASP A 1 112 ? 6.716 -0.608 5.627 1.00 44.62 112 ASP A CA 1
ATOM 863 C C . ASP A 1 112 ? 6.776 -2.129 5.409 1.00 44.62 112 ASP A C 1
ATOM 865 O O . ASP A 1 112 ? 6.826 -2.918 6.358 1.00 44.62 112 ASP A O 1
ATOM 869 N N . LEU A 1 113 ? 6.635 -2.552 4.149 1.00 49.81 113 LEU A N 1
ATOM 870 C CA . LEU A 1 113 ? 6.899 -3.925 3.750 1.00 49.81 113 LEU A CA 1
ATOM 871 C C . LEU A 1 113 ? 8.426 -4.056 3.729 1.00 49.81 113 LEU A C 1
ATOM 873 O O . LEU A 1 113 ? 9.067 -3.322 2.973 1.00 49.81 113 LEU A O 1
ATOM 877 N N . PRO A 1 114 ? 9.030 -4.955 4.526 1.00 56.72 114 PRO A N 1
ATOM 878 C CA . PRO A 1 114 ? 10.468 -5.154 4.463 1.00 56.72 114 PRO A CA 1
ATOM 879 C C . PRO A 1 114 ? 10.853 -5.564 3.033 1.00 56.72 114 PRO A C 1
ATOM 881 O O . PRO A 1 114 ? 10.117 -6.338 2.412 1.00 56.72 114 PRO A O 1
ATOM 884 N N . PRO A 1 115 ? 11.979 -5.060 2.494 1.00 50.03 115 PRO A N 1
ATOM 885 C CA . PRO A 1 115 ? 12.441 -5.461 1.177 1.00 50.03 115 PRO A CA 1
ATOM 886 C C . PRO A 1 115 ? 12.669 -6.971 1.190 1.00 50.03 115 PRO A C 1
ATOM 888 O O . PRO A 1 115 ? 13.442 -7.486 2.000 1.00 50.03 115 PRO A O 1
ATOM 891 N N . GLU A 1 116 ? 11.970 -7.689 0.313 1.00 57.25 116 GLU A N 1
ATOM 892 C CA . GLU A 1 116 ? 12.296 -9.082 0.052 1.00 57.25 116 GLU A CA 1
ATOM 893 C C . GLU A 1 116 ? 13.703 -9.107 -0.552 1.00 57.25 116 GLU A C 1
ATOM 895 O O . GLU A 1 116 ? 13.923 -8.654 -1.678 1.00 57.25 116 GLU A O 1
ATOM 900 N N . ASP A 1 117 ? 14.668 -9.587 0.236 1.00 55.62 117 ASP A N 1
ATOM 901 C CA . ASP A 1 117 ? 16.027 -9.882 -0.203 1.00 55.62 117 ASP A CA 1
ATOM 902 C C . ASP A 1 117 ? 15.969 -10.932 -1.322 1.00 55.62 117 ASP A C 1
ATOM 904 O O . ASP A 1 117 ? 16.035 -12.144 -1.100 1.00 55.62 117 ASP A O 1
ATOM 908 N N . GLY A 1 118 ? 15.855 -10.449 -2.557 1.00 45.97 118 GLY A N 1
ATOM 909 C CA . GLY A 1 118 ? 16.062 -11.212 -3.777 1.00 45.97 118 GLY A CA 1
ATOM 910 C C . GLY A 1 118 ? 17.540 -11.549 -3.939 1.00 45.97 118 GLY A C 1
ATOM 911 O O . GLY A 1 118 ? 18.251 -10.931 -4.727 1.00 45.97 118 GLY A O 1
ATOM 912 N N . SER A 1 119 ? 18.008 -12.530 -3.170 1.00 57.06 119 SER A N 1
ATOM 913 C CA . SER A 1 119 ? 19.247 -13.244 -3.460 1.00 57.06 119 SER A CA 1
ATOM 914 C C . SER A 1 119 ? 19.020 -14.191 -4.642 1.00 57.06 119 SER A C 1
ATOM 916 O O . SER A 1 119 ? 18.340 -15.202 -4.473 1.00 57.06 119 SER A O 1
ATOM 918 N N . PHE A 1 120 ? 19.622 -13.830 -5.782 1.00 41.72 120 PHE A N 1
ATOM 919 C CA . PHE A 1 120 ? 20.196 -14.621 -6.894 1.00 41.72 120 PHE A CA 1
ATOM 920 C C . PHE A 1 120 ? 19.839 -14.090 -8.286 1.00 41.72 120 PHE A C 1
ATOM 922 O O . PHE A 1 120 ? 18.641 -14.038 -8.633 1.00 41.72 120 PHE A O 1
#

pLDDT: mean 78.15, std 16.37, range [41.72, 94.94]